Protein AF-A0A522TZ46-F1 (afdb_monomer_lite)

Radius of gyration: 16.67 Å; chains: 1; bounding box: 40×34×50 Å

Foldseek 3Di:
DDPPDPPPDPDDLDDPDDVDDAAEEEEEFEVLDVQRVVVSVVVCVVSVVVRHHYDYDHLCVLQPPSVSVVVSVVSVVCCVPPVVCVVVVVVCLDPPHPNVVVLLVSLCSSQLSLLVSCPPGQEYEYADVSSVSSVVSNVVVVSHPHYYYYDYDDPPDD

pLDDT: mean 86.92, std 16.53, range [28.08, 98.0]

Secondary structure (DSSP, 8-state):
---------SS-S----TTSPPPEEEEEE-TTSHHHHHHHHHHHHHHHHTT-EEEEEEHHHHSGGGHHHHHHHHHHHHHHH-GGGHHHHHHHTSTTSHHHHHHHHHGGGGHHHHHHHTTT-SEEEESSHHHHHHHHHHHHTT---S-EEE--------

Sequence (158 aa):
MTIRTAPATNEPLLTTRSGGQALRIAVVTGSYGSGHNAAARELAVALRGIGCQVEIHDIVDLLPWRLGRILRSAYYGQLRWHPRSWGATLRLLEPGRPLHRLVTRSLGFAAAPVAAAAYECDLVITTHPFGAQALGHARATGQLDCPAVTYFTDASVH

Structure (mmCIF, N/CA/C/O backbone):
data_AF-A0A522TZ46-F1
#
_entry.id   AF-A0A522TZ46-F1
#
loop_
_atom_site.group_PDB
_atom_site.id
_atom_site.type_symbol
_atom_site.label_atom_id
_atom_site.label_alt_id
_atom_site.label_comp_id
_atom_site.label_asym_id
_atom_site.label_entity_id
_atom_site.label_seq_id
_atom_site.pdbx_PDB_ins_code
_atom_site.Cartn_x
_atom_site.Cartn_y
_atom_site.Cartn_z
_atom_site.occupancy
_atom_site.B_iso_or_equiv
_atom_site.auth_seq_id
_atom_site.auth_comp_id
_atom_site.auth_asym_id
_atom_site.auth_atom_id
_atom_site.pdbx_PDB_model_num
ATOM 1 N N . MET A 1 1 ? 19.298 2.989 4.121 1.00 34.31 1 MET A N 1
ATOM 2 C CA . MET A 1 1 ? 17.930 2.937 4.674 1.00 34.31 1 MET A CA 1
ATOM 3 C C . MET A 1 1 ? 17.852 1.663 5.485 1.00 34.31 1 MET A C 1
ATOM 5 O O . MET A 1 1 ? 17.704 0.594 4.915 1.00 34.31 1 MET A O 1
ATOM 9 N N . THR A 1 2 ? 18.114 1.759 6.784 1.00 28.08 2 THR A N 1
ATOM 10 C CA . THR A 1 2 ? 18.081 0.607 7.687 1.00 28.08 2 THR A CA 1
ATOM 11 C C . THR A 1 2 ? 16.616 0.312 7.972 1.00 28.08 2 THR A C 1
ATOM 13 O O . THR A 1 2 ? 15.949 1.124 8.610 1.00 28.08 2 THR A O 1
ATOM 16 N N . ILE A 1 3 ? 16.091 -0.795 7.447 1.00 33.84 3 ILE A N 1
ATOM 17 C CA . ILE A 1 3 ? 14.768 -1.287 7.834 1.00 33.84 3 ILE A CA 1
ATOM 18 C C . ILE A 1 3 ? 14.905 -1.701 9.299 1.00 33.84 3 ILE A C 1
ATOM 20 O O . ILE A 1 3 ? 15.467 -2.748 9.603 1.00 33.84 3 ILE A O 1
ATOM 24 N N . ARG A 1 4 ? 14.461 -0.846 10.226 1.00 33.88 4 ARG A N 1
ATOM 25 C CA . ARG A 1 4 ? 14.251 -1.262 11.612 1.00 33.88 4 ARG A CA 1
ATOM 26 C C . ARG A 1 4 ? 12.989 -2.112 11.627 1.00 33.88 4 ARG A C 1
ATOM 28 O O . ARG A 1 4 ? 11.886 -1.590 11.751 1.00 33.88 4 ARG A O 1
ATOM 35 N N . THR A 1 5 ? 13.150 -3.418 11.467 1.00 46.09 5 THR A N 1
ATOM 36 C CA . THR A 1 5 ? 12.159 -4.371 11.959 1.00 46.09 5 THR A CA 1
ATOM 37 C C . THR A 1 5 ? 12.149 -4.235 13.476 1.00 46.09 5 THR A C 1
ATOM 39 O O . THR A 1 5 ? 13.169 -4.484 14.121 1.00 46.09 5 THR A O 1
ATOM 42 N N . ALA A 1 6 ? 11.036 -3.779 14.054 1.00 51.09 6 ALA A N 1
ATOM 43 C CA . ALA A 1 6 ? 10.827 -3.997 15.479 1.00 51.09 6 ALA A CA 1
ATOM 44 C C . ALA A 1 6 ? 10.929 -5.517 15.726 1.00 51.09 6 ALA A C 1
ATOM 46 O O . ALA A 1 6 ? 10.459 -6.278 14.872 1.00 51.09 6 ALA A O 1
ATOM 47 N N . PRO A 1 7 ? 11.579 -5.977 16.811 1.00 46.59 7 PRO A N 1
ATOM 48 C CA . PRO A 1 7 ? 11.541 -7.392 17.159 1.00 46.59 7 PRO A CA 1
ATOM 49 C C . PRO A 1 7 ? 10.073 -7.821 17.218 1.00 46.59 7 PRO A C 1
ATOM 51 O O . PRO A 1 7 ? 9.245 -7.064 17.725 1.00 46.59 7 PRO A O 1
ATOM 54 N N . ALA A 1 8 ? 9.746 -8.986 16.653 1.00 54.56 8 ALA A N 1
ATOM 55 C CA . ALA A 1 8 ? 8.408 -9.547 16.765 1.00 54.56 8 ALA A CA 1
ATOM 56 C C . ALA A 1 8 ? 8.119 -9.753 18.256 1.00 54.56 8 ALA A C 1
ATOM 58 O O . ALA A 1 8 ? 8.613 -10.689 18.880 1.00 54.56 8 ALA A O 1
ATOM 59 N N . THR A 1 9 ? 7.404 -8.811 18.858 1.00 55.06 9 THR A N 1
ATOM 60 C CA . THR A 1 9 ? 6.881 -8.955 20.206 1.00 55.06 9 THR A CA 1
ATOM 61 C C . THR A 1 9 ? 5.847 -10.071 20.155 1.00 55.06 9 THR A C 1
ATOM 63 O O . THR A 1 9 ? 4.969 -10.041 19.298 1.00 55.06 9 THR A O 1
ATOM 66 N N . ASN A 1 10 ? 5.915 -11.033 21.076 1.00 60.84 10 ASN A N 1
ATOM 67 C CA . ASN A 1 10 ? 4.863 -12.047 21.242 1.00 60.84 10 ASN A CA 1
ATOM 68 C C . ASN A 1 10 ? 3.529 -11.449 21.735 1.00 60.84 10 ASN A C 1
ATOM 70 O O . ASN A 1 10 ? 2.581 -12.190 21.987 1.00 60.84 10 ASN A O 1
ATOM 74 N N . GLU A 1 11 ? 3.446 -10.127 21.891 1.00 68.38 11 GLU A N 1
ATOM 75 C CA . GLU A 1 11 ? 2.187 -9.456 22.166 1.00 68.38 11 GLU A CA 1
ATOM 76 C C . GLU A 1 11 ? 1.311 -9.421 20.907 1.00 68.38 11 GLU A C 1
ATOM 78 O O . GLU A 1 11 ? 1.783 -9.038 19.830 1.00 68.38 11 GLU A O 1
ATOM 83 N N . PRO A 1 12 ? 0.035 -9.822 21.019 1.00 67.94 12 PRO A N 1
ATOM 84 C CA . PRO A 1 12 ? -0.882 -9.790 19.894 1.00 67.94 12 PRO A CA 1
ATOM 85 C C . PRO A 1 12 ? -1.069 -8.348 19.403 1.00 67.94 12 PRO A C 1
ATOM 87 O O . PRO A 1 12 ? -1.381 -7.451 20.180 1.00 67.94 12 PRO A O 1
ATOM 90 N N . LEU A 1 13 ? -0.918 -8.135 18.089 1.00 71.75 13 LEU A N 1
ATOM 91 C CA . LEU A 1 13 ? -1.130 -6.825 17.448 1.00 71.75 13 LEU A CA 1
ATOM 92 C C . LEU A 1 13 ? -2.565 -6.310 17.611 1.00 71.75 13 LEU A C 1
ATOM 94 O O . LEU A 1 13 ? -2.799 -5.107 17.564 1.00 71.75 13 LEU A O 1
ATOM 98 N N . LEU A 1 14 ? -3.515 -7.230 17.772 1.00 72.19 14 LEU A N 1
ATOM 99 C CA . LEU A 1 14 ? -4.920 -6.960 18.022 1.00 72.19 14 LEU A CA 1
ATOM 100 C C . LEU A 1 14 ? -5.426 -7.950 19.067 1.00 72.19 14 LEU A C 1
ATOM 102 O O . LEU A 1 14 ? -5.283 -9.161 18.900 1.00 72.19 14 LEU A O 1
ATOM 106 N N . THR A 1 15 ? -6.081 -7.439 20.104 1.00 65.50 15 THR A N 1
ATOM 107 C CA . THR A 1 15 ? -6.815 -8.265 21.064 1.00 65.50 15 THR A CA 1
ATOM 108 C C . THR A 1 15 ? -8.298 -8.119 20.761 1.00 65.50 15 THR A C 1
ATOM 110 O O . THR A 1 15 ? -8.882 -7.060 20.998 1.00 65.50 15 THR A O 1
ATOM 113 N N . THR A 1 16 ? -8.923 -9.165 20.218 1.00 63.16 16 THR A N 1
ATOM 114 C CA . THR A 1 16 ? -10.374 -9.187 19.990 1.00 63.16 16 THR A CA 1
ATOM 115 C C . THR A 1 16 ? -11.084 -9.071 21.336 1.00 63.16 16 THR A C 1
ATOM 117 O O . THR A 1 16 ? -11.039 -9.992 22.154 1.00 63.16 16 THR A O 1
ATOM 120 N N . ARG A 1 17 ? -11.713 -7.925 21.603 1.00 58.62 17 ARG A N 1
ATOM 121 C CA . ARG A 1 17 ? -12.459 -7.711 22.846 1.00 58.62 17 ARG A CA 1
ATOM 122 C C . ARG A 1 17 ? -13.784 -8.463 22.753 1.00 58.62 17 ARG A C 1
ATOM 124 O O . ARG A 1 17 ? -14.643 -8.094 21.958 1.00 58.62 17 ARG A O 1
ATOM 131 N N . SER A 1 18 ? -13.968 -9.499 23.570 1.00 50.78 18 SER A N 1
ATOM 132 C CA . SER A 1 18 ? -15.287 -10.125 23.724 1.00 50.78 18 SER A CA 1
ATOM 133 C C . SER A 1 18 ? -16.261 -9.087 24.298 1.00 50.78 18 SER A C 1
ATOM 135 O O . SER A 1 18 ? -16.029 -8.569 25.386 1.00 50.78 18 SER A O 1
ATOM 137 N N . GLY A 1 19 ? -17.306 -8.741 23.538 1.00 59.41 19 GLY A N 1
ATOM 138 C CA . GLY A 1 19 ? -18.311 -7.734 23.912 1.00 59.41 19 GLY A CA 1
ATOM 139 C C . GLY A 1 19 ? -18.001 -6.281 23.511 1.00 59.41 19 GLY A C 1
ATOM 140 O O . GLY A 1 19 ? -18.758 -5.391 23.886 1.00 59.41 19 GLY A O 1
ATOM 141 N N . GLY A 1 20 ? -16.915 -6.024 22.768 1.00 65.06 20 GLY A N 1
ATOM 142 C CA . GLY A 1 20 ? -16.577 -4.698 22.227 1.00 65.06 20 GLY A CA 1
ATOM 143 C C . GLY A 1 20 ? -17.054 -4.478 20.784 1.00 65.06 20 GLY A C 1
ATOM 144 O O . GLY A 1 20 ? -17.438 -5.422 20.096 1.00 65.06 20 GLY A O 1
ATOM 145 N N . GLN A 1 21 ? -17.011 -3.224 20.317 1.00 75.56 21 GLN A N 1
ATOM 146 C CA . GLN A 1 21 ? -17.23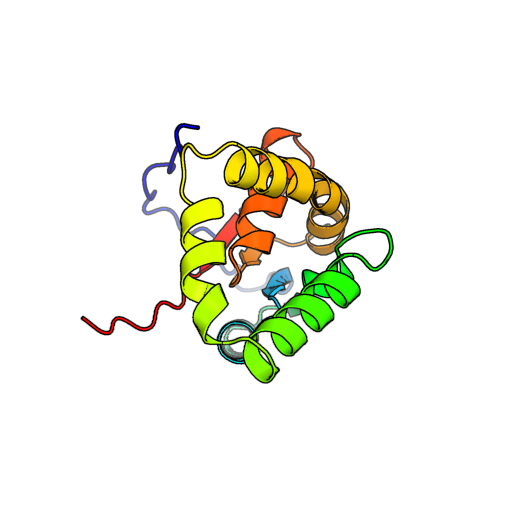7 -2.867 18.910 1.00 75.56 21 GLN A CA 1
ATOM 147 C C . GLN A 1 21 ? -16.276 -3.645 17.989 1.00 75.56 21 GLN A C 1
ATOM 149 O O . GLN A 1 21 ? -15.129 -3.901 18.360 1.00 75.56 21 GLN A O 1
ATOM 154 N N . ALA A 1 22 ? -16.755 -4.037 16.803 1.00 87.50 22 ALA A N 1
ATOM 155 C CA . ALA A 1 22 ? -15.962 -4.762 15.811 1.00 87.50 22 ALA A CA 1
ATOM 156 C C . ALA A 1 22 ? -14.695 -3.981 15.425 1.00 87.50 22 ALA A C 1
ATOM 158 O O . ALA A 1 22 ? -14.786 -2.796 15.105 1.00 87.50 22 ALA A O 1
ATOM 159 N N . LEU A 1 23 ? -13.540 -4.659 15.417 1.00 93.50 23 LEU A N 1
ATOM 160 C CA . LEU A 1 23 ? -12.267 -4.054 15.014 1.00 93.50 23 LEU A CA 1
ATOM 161 C C . LEU A 1 23 ? -12.330 -3.605 13.551 1.00 93.50 23 LEU A C 1
ATOM 163 O O . LEU A 1 23 ? -12.777 -4.373 12.694 1.00 93.50 23 LEU A O 1
ATOM 167 N N . ARG A 1 24 ? -11.860 -2.393 13.267 1.00 96.31 24 ARG A N 1
ATOM 168 C CA . ARG A 1 24 ? -11.804 -1.792 11.930 1.00 96.31 24 ARG A CA 1
ATOM 169 C C . ARG A 1 24 ? -10.420 -1.999 11.333 1.00 96.31 24 ARG A C 1
ATOM 171 O O . ARG A 1 24 ? -9.418 -1.591 11.913 1.00 96.31 24 ARG A O 1
ATOM 178 N N . ILE A 1 25 ? -10.355 -2.635 10.170 1.00 97.00 25 ILE A N 1
ATOM 179 C CA . ILE A 1 25 ? -9.100 -2.983 9.505 1.00 97.00 25 ILE A CA 1
ATOM 180 C C . ILE A 1 25 ? -9.096 -2.414 8.089 1.00 97.00 25 ILE A C 1
ATOM 182 O O . ILE A 1 25 ? -9.945 -2.761 7.267 1.00 97.00 25 ILE A O 1
ATOM 186 N N . ALA A 1 26 ? -8.088 -1.602 7.785 1.00 98.00 26 ALA A N 1
ATOM 187 C CA . ALA A 1 26 ? -7.816 -1.145 6.430 1.00 98.00 26 ALA A CA 1
ATOM 188 C C . ALA A 1 26 ? -6.848 -2.111 5.738 1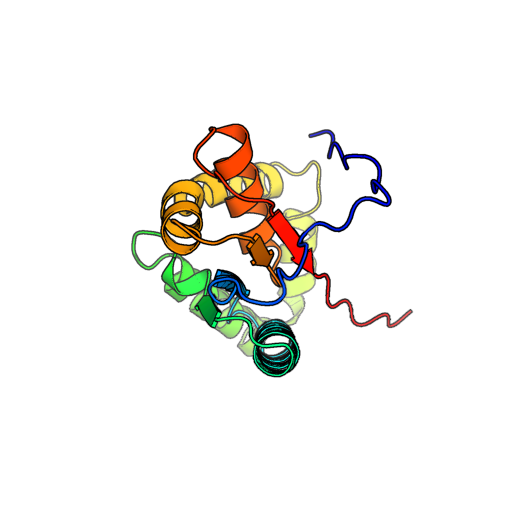.00 98.00 26 ALA A C 1
ATOM 190 O O . ALA A 1 26 ? -5.792 -2.452 6.273 1.00 98.00 26 ALA A O 1
ATOM 191 N N . VAL A 1 27 ? -7.176 -2.542 4.524 1.00 97.81 27 VAL A N 1
ATOM 192 C CA . VAL A 1 27 ? -6.316 -3.388 3.694 1.00 97.81 27 VAL A CA 1
ATOM 193 C C . VAL A 1 27 ? -5.918 -2.625 2.436 1.00 97.81 27 VAL A C 1
ATOM 195 O O . VAL A 1 27 ? -6.749 -2.339 1.583 1.00 97.81 27 VAL A O 1
ATOM 198 N N . VAL A 1 28 ? -4.631 -2.326 2.280 1.00 97.12 28 VAL A N 1
ATOM 199 C CA . VAL A 1 28 ? -4.074 -1.673 1.090 1.00 97.12 28 VAL A CA 1
ATOM 200 C C . VAL A 1 28 ? -3.534 -2.732 0.125 1.00 97.12 28 VAL A C 1
ATOM 202 O O . VAL A 1 28 ? -2.612 -3.490 0.432 1.00 97.12 28 VAL A O 1
ATOM 205 N N . THR A 1 29 ? -4.106 -2.802 -1.071 1.00 95.69 29 THR A N 1
ATOM 206 C CA . THR A 1 29 ? 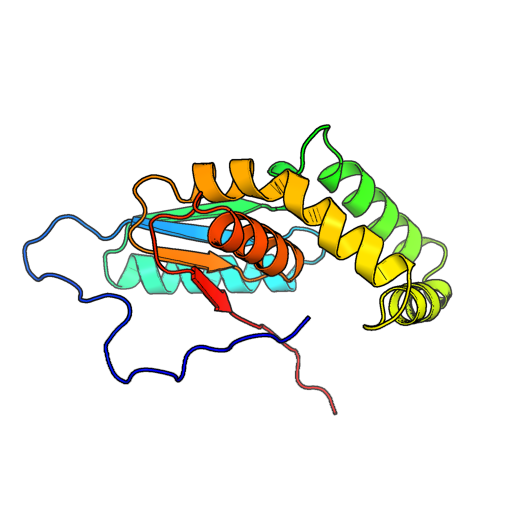-3.669 -3.694 -2.153 1.00 95.69 29 THR A CA 1
ATOM 207 C C . THR A 1 29 ? -3.068 -2.909 -3.321 1.00 95.69 29 THR A C 1
ATOM 209 O O . THR A 1 29 ? -2.800 -1.712 -3.197 1.00 95.69 29 THR A O 1
ATOM 212 N N . GLY A 1 30 ? -2.801 -3.571 -4.447 1.00 92.50 30 GLY A N 1
ATOM 213 C CA . GLY A 1 30 ? -2.305 -2.913 -5.649 1.00 92.50 30 GLY A CA 1
ATOM 214 C C . GLY A 1 30 ? -2.652 -3.656 -6.928 1.00 92.50 30 GLY A C 1
ATOM 215 O O . GLY A 1 30 ? -2.091 -4.716 -7.206 1.00 92.50 30 GLY A O 1
ATOM 216 N N . SER A 1 31 ? -3.488 -3.043 -7.771 1.00 89.94 31 SER A N 1
ATOM 217 C CA . SER A 1 31 ? -3.901 -3.611 -9.067 1.00 89.94 31 SER A CA 1
ATOM 218 C C . SER A 1 31 ? -2.834 -3.522 -10.169 1.00 89.94 31 SER A C 1
ATOM 220 O O . SER A 1 31 ? -3.151 -3.277 -11.336 1.00 89.94 31 SER A O 1
ATOM 222 N N . TYR A 1 32 ? -1.564 -3.734 -9.827 1.00 83.88 32 TYR A N 1
ATOM 223 C CA . TYR A 1 32 ? -0.490 -3.988 -10.793 1.00 83.88 32 TYR A CA 1
ATOM 224 C C . TYR A 1 32 ? -0.439 -5.466 -11.209 1.00 83.88 32 TYR A C 1
ATOM 226 O O . TYR A 1 32 ? 0.170 -5.792 -12.212 1.00 83.88 32 TYR A O 1
ATOM 234 N N . GLY A 1 33 ? -1.130 -6.360 -10.499 1.00 77.50 33 GLY A N 1
ATOM 235 C CA . GLY A 1 33 ? -1.292 -7.770 -10.855 1.00 77.50 33 GLY A CA 1
ATOM 236 C C . GLY A 1 33 ? -2.390 -8.415 -10.008 1.00 77.50 33 GLY A C 1
ATOM 237 O O . GLY A 1 33 ? -2.796 -7.862 -8.987 1.00 77.50 33 GLY A O 1
ATOM 238 N N . SER A 1 34 ? -2.904 -9.577 -10.417 1.00 77.56 34 SER A N 1
ATOM 239 C CA . SER A 1 34 ? -4.032 -10.226 -9.727 1.00 77.56 34 SER A CA 1
ATOM 240 C C . SER A 1 34 ? -3.671 -10.807 -8.354 1.00 77.56 34 SER A C 1
ATOM 242 O O . SER A 1 34 ? -4.555 -10.905 -7.503 1.00 77.56 34 SER A O 1
ATOM 244 N N . GLY A 1 35 ? -2.397 -11.151 -8.121 1.00 86.44 35 GLY A N 1
ATOM 245 C CA . GLY A 1 35 ? -1.930 -11.819 -6.898 1.00 86.44 35 GLY A CA 1
ATOM 246 C C . GLY A 1 35 ? -2.173 -11.011 -5.619 1.00 86.44 35 GLY A C 1
ATOM 247 O O . GLY A 1 35 ? -2.790 -11.513 -4.684 1.00 86.44 35 GLY A O 1
ATOM 248 N N . HIS A 1 36 ? -1.790 -9.731 -5.603 1.00 91.06 36 HIS A N 1
ATOM 249 C CA . HIS A 1 36 ? -1.994 -8.854 -4.440 1.00 91.06 36 HIS A CA 1
ATOM 250 C C . HIS A 1 36 ? -3.480 -8.656 -4.115 1.00 91.06 36 HIS A C 1
ATOM 252 O O . HIS A 1 36 ? -3.875 -8.665 -2.949 1.00 91.06 36 HIS A O 1
ATOM 258 N N . ASN A 1 37 ? -4.318 -8.538 -5.149 1.00 92.19 37 ASN A N 1
ATOM 259 C CA . ASN A 1 37 ? -5.762 -8.401 -4.982 1.00 92.19 37 ASN A CA 1
ATOM 260 C C . ASN A 1 37 ? -6.390 -9.695 -4.444 1.00 92.19 37 ASN A C 1
ATOM 262 O O . ASN A 1 37 ? -7.315 -9.634 -3.638 1.00 92.19 37 ASN A O 1
ATOM 266 N N . ALA A 1 38 ? -5.901 -10.864 -4.871 1.00 92.06 38 ALA A N 1
ATOM 267 C CA . ALA A 1 38 ? -6.337 -12.144 -4.320 1.00 92.06 38 ALA A CA 1
ATOM 268 C C . ALA A 1 38 ? -5.967 -12.255 -2.835 1.00 92.06 38 ALA A C 1
ATOM 270 O O . ALA A 1 38 ? -6.845 -12.498 -2.016 1.00 92.06 38 ALA A O 1
ATOM 271 N N . ALA A 1 39 ? -4.717 -11.950 -2.478 1.00 92.31 39 ALA A N 1
ATOM 272 C CA . ALA A 1 39 ? -4.258 -11.945 -1.091 1.00 92.31 39 ALA A CA 1
ATOM 273 C C . ALA A 1 39 ? -5.094 -11.014 -0.195 1.00 92.31 39 ALA A C 1
ATOM 275 O O . ALA A 1 39 ? -5.515 -11.401 0.892 1.00 92.31 39 ALA A O 1
ATOM 276 N N . ALA A 1 40 ? -5.379 -9.796 -0.665 1.00 94.56 40 ALA A N 1
ATOM 277 C CA . ALA A 1 40 ? -6.196 -8.834 0.069 1.00 94.56 40 ALA A CA 1
ATOM 278 C C . ALA A 1 40 ? -7.638 -9.322 0.277 1.00 94.56 40 ALA A C 1
ATOM 280 O O . ALA A 1 40 ? -8.208 -9.113 1.347 1.00 94.56 40 ALA A O 1
ATOM 281 N N . ARG A 1 41 ? -8.226 -9.990 -0.726 1.00 95.19 41 ARG A N 1
ATOM 282 C CA . ARG A 1 41 ? -9.569 -10.574 -0.612 1.00 95.19 41 ARG A CA 1
ATOM 283 C C . ARG A 1 41 ? -9.610 -11.719 0.391 1.00 95.19 41 ARG A C 1
ATOM 285 O O . ARG A 1 41 ? -10.503 -11.715 1.230 1.00 95.19 41 ARG A O 1
ATOM 292 N N . GLU A 1 42 ? -8.648 -12.637 0.349 1.00 95.62 42 GLU A N 1
ATOM 293 C CA . GLU A 1 42 ? -8.589 -13.752 1.303 1.00 95.62 42 GLU A CA 1
ATOM 294 C C . GLU A 1 42 ? -8.374 -13.260 2.739 1.00 95.62 42 GLU A C 1
ATOM 296 O O . GLU A 1 42 ? -9.070 -13.699 3.654 1.00 95.62 42 GLU A O 1
ATOM 301 N N . LEU A 1 43 ? -7.497 -12.266 2.938 1.00 94.69 43 LEU A N 1
ATOM 302 C CA . LEU A 1 43 ? -7.350 -11.598 4.235 1.00 94.69 43 LEU A CA 1
ATOM 303 C C . LEU A 1 43 ? -8.674 -10.995 4.707 1.00 94.69 43 LEU A C 1
ATOM 305 O O . LEU A 1 43 ? -9.061 -11.184 5.857 1.00 94.69 43 LEU A O 1
ATOM 309 N N . ALA A 1 44 ? -9.395 -10.297 3.828 1.00 96.50 44 ALA A N 1
ATOM 310 C CA . ALA A 1 44 ? -10.676 -9.705 4.184 1.00 96.50 44 ALA A CA 1
ATOM 311 C C . ALA A 1 44 ? -11.741 -10.759 4.515 1.00 96.50 44 ALA A C 1
ATOM 313 O O . ALA A 1 44 ? -12.514 -10.549 5.446 1.00 96.50 44 ALA A O 1
ATOM 314 N N . VAL A 1 45 ? -11.784 -11.885 3.797 1.00 97.25 45 VAL A N 1
ATOM 315 C CA . VAL A 1 45 ? -12.683 -13.009 4.107 1.00 97.25 45 VAL A CA 1
ATOM 316 C C . VAL A 1 45 ? -12.366 -13.576 5.490 1.00 97.25 45 VAL A C 1
ATOM 318 O O . VAL A 1 45 ? -13.266 -13.664 6.323 1.00 97.25 45 VAL A O 1
ATOM 321 N N . ALA A 1 46 ? -11.098 -13.888 5.768 1.00 94.81 46 ALA A N 1
ATOM 322 C CA . ALA A 1 46 ? -10.676 -14.444 7.051 1.00 94.81 46 ALA A CA 1
ATOM 323 C C . ALA A 1 46 ? -10.966 -13.491 8.226 1.00 94.81 46 ALA A C 1
ATOM 325 O O . ALA A 1 46 ? -11.537 -13.903 9.235 1.00 94.81 46 ALA A O 1
ATOM 326 N N . LEU A 1 47 ? -10.637 -12.204 8.079 1.00 94.25 47 LEU A N 1
ATOM 327 C CA . LEU A 1 47 ? -10.842 -11.184 9.113 1.00 94.25 47 LEU A CA 1
ATOM 328 C C . LEU A 1 47 ? -12.328 -10.888 9.362 1.00 94.25 47 LEU A C 1
ATOM 330 O O . LEU A 1 47 ? -12.756 -10.763 10.507 1.00 94.25 47 LEU A O 1
ATOM 334 N N . ARG A 1 48 ? -13.147 -10.826 8.307 1.00 95.75 48 ARG A N 1
ATOM 335 C CA . ARG A 1 48 ? -14.605 -10.702 8.465 1.00 95.75 48 ARG A CA 1
ATOM 336 C C . ARG A 1 48 ? -15.203 -11.942 9.126 1.00 95.75 48 ARG A C 1
ATOM 338 O O . ARG A 1 48 ? -16.113 -11.807 9.936 1.00 95.75 48 ARG A O 1
ATOM 345 N N . GLY A 1 49 ? -14.663 -13.128 8.835 1.00 94.44 49 GLY A N 1
ATOM 346 C CA . GLY A 1 49 ? -15.062 -14.390 9.465 1.00 94.44 49 GLY A CA 1
ATOM 347 C C . GLY A 1 49 ? -14.866 -14.419 10.985 1.00 94.44 49 GLY A C 1
ATOM 348 O O . GLY A 1 49 ? -15.610 -15.113 11.672 1.00 94.44 49 GLY A O 1
ATOM 349 N N . ILE A 1 50 ? -13.930 -13.626 11.519 1.00 90.88 50 ILE A N 1
ATOM 350 C CA . ILE A 1 50 ? -13.709 -13.455 12.967 1.00 90.88 50 ILE A CA 1
ATOM 351 C C . ILE A 1 50 ? -14.362 -12.181 13.539 1.00 90.88 50 ILE A C 1
ATOM 353 O O . ILE A 1 50 ? -14.090 -11.808 14.678 1.00 90.88 50 ILE A O 1
ATOM 357 N N . GLY A 1 51 ? -15.231 -11.513 12.772 1.00 92.56 51 GLY A N 1
ATOM 358 C CA . GLY A 1 51 ? -16.028 -10.374 13.236 1.00 92.56 51 GLY A CA 1
ATOM 359 C C . GLY A 1 51 ? -15.398 -8.990 13.047 1.00 92.56 51 GLY A C 1
ATOM 360 O O . GLY A 1 51 ? -15.913 -8.023 13.605 1.00 92.56 51 GLY A O 1
ATOM 361 N N . CYS A 1 52 ? -14.315 -8.853 12.275 1.00 94.44 52 CYS A N 1
ATOM 362 C CA . CYS A 1 52 ? -13.743 -7.542 11.951 1.00 94.44 52 CYS A CA 1
ATOM 363 C C . CYS A 1 52 ? -14.516 -6.835 10.823 1.00 94.44 52 CYS A C 1
ATOM 365 O O . CYS A 1 52 ? -14.990 -7.461 9.871 1.00 94.44 52 CYS A O 1
ATOM 367 N N . GLN A 1 53 ? -14.569 -5.505 10.878 1.00 96.19 53 GLN A N 1
ATOM 368 C CA . GLN A 1 53 ? -14.938 -4.657 9.748 1.00 96.19 53 GLN A CA 1
ATOM 369 C C . GLN A 1 53 ? -13.698 -4.430 8.887 1.00 96.19 53 GLN A C 1
ATOM 371 O O . GLN A 1 53 ? -12.661 -4.016 9.394 1.00 96.19 53 GLN A O 1
ATOM 376 N N . VAL A 1 54 ? -13.787 -4.723 7.589 1.00 97.44 54 VAL A N 1
ATOM 377 C CA . VAL A 1 54 ? -12.628 -4.653 6.688 1.00 97.44 54 VAL A CA 1
ATOM 378 C C . VAL A 1 54 ? -12.950 -3.821 5.461 1.00 97.44 54 VAL A C 1
ATOM 380 O O . VAL A 1 54 ? -13.874 -4.166 4.715 1.00 97.44 54 VAL A O 1
ATOM 383 N N . GLU A 1 55 ? -12.134 -2.803 5.212 1.00 98.00 55 GLU A N 1
ATOM 384 C CA . GLU A 1 55 ? -12.160 -1.976 4.006 1.00 98.00 55 GLU A CA 1
ATOM 385 C C . GLU A 1 55 ? -10.915 -2.252 3.161 1.00 98.00 55 GLU A C 1
ATOM 387 O O . GLU A 1 55 ? -9.812 -2.387 3.686 1.00 98.00 55 GLU A O 1
ATOM 392 N N . ILE A 1 56 ? -11.087 -2.392 1.843 1.00 97.75 56 ILE A N 1
ATOM 393 C CA . ILE A 1 56 ? -9.977 -2.629 0.913 1.00 97.75 56 ILE A CA 1
ATOM 394 C C . ILE A 1 56 ? -9.788 -1.378 0.061 1.00 97.75 56 ILE A C 1
ATOM 396 O O . ILE A 1 56 ? -10.721 -0.938 -0.610 1.00 97.75 56 ILE A O 1
ATOM 400 N N . HIS A 1 57 ? -8.562 -0.868 0.022 1.00 97.88 57 HIS A N 1
ATOM 401 C CA . HIS A 1 57 ? -8.154 0.264 -0.801 1.00 97.88 57 HIS A CA 1
ATOM 402 C C . HIS A 1 57 ? -7.066 -0.161 -1.783 1.00 97.88 57 HIS A C 1
ATOM 404 O O . HIS A 1 57 ? -6.177 -0.943 -1.449 1.00 97.88 57 HIS A O 1
ATOM 410 N N . ASP A 1 58 ? -7.095 0.379 -2.996 1.00 96.56 58 ASP A N 1
ATOM 411 C CA . ASP A 1 58 ? -6.062 0.134 -3.999 1.00 96.56 58 ASP A CA 1
ATOM 412 C C . ASP A 1 58 ? -5.048 1.282 -4.014 1.00 96.56 58 ASP A C 1
ATOM 414 O O . ASP A 1 58 ? -5.405 2.439 -4.239 1.00 96.56 58 ASP A O 1
ATOM 418 N N . ILE A 1 59 ? -3.760 0.976 -3.837 1.00 95.69 59 ILE A N 1
ATOM 419 C CA . ILE A 1 59 ? -2.687 1.978 -3.909 1.00 95.69 59 ILE A CA 1
ATOM 420 C C . ILE A 1 59 ? -2.647 2.708 -5.263 1.00 95.69 59 ILE A C 1
ATOM 422 O O . ILE A 1 59 ? -2.180 3.843 -5.341 1.00 95.69 59 ILE A O 1
ATOM 426 N N . VAL A 1 60 ? -3.150 2.087 -6.336 1.00 95.25 60 VAL A N 1
ATOM 427 C CA . VAL A 1 60 ? -3.307 2.712 -7.660 1.00 95.25 60 VAL A CA 1
ATOM 428 C C . VAL A 1 60 ? -4.227 3.933 -7.598 1.00 95.25 60 VAL A C 1
ATOM 430 O O . VAL A 1 60 ? -3.969 4.922 -8.290 1.00 95.25 60 VAL A O 1
ATOM 433 N N . ASP A 1 61 ? -5.269 3.869 -6.772 1.00 95.94 61 ASP A N 1
ATOM 434 C CA . ASP A 1 61 ? -6.272 4.923 -6.628 1.00 95.94 61 ASP A CA 1
ATOM 435 C C . ASP A 1 61 ? -5.895 5.936 -5.538 1.00 95.94 61 ASP A C 1
ATOM 437 O O . ASP A 1 61 ? -6.285 7.099 -5.625 1.00 95.94 61 ASP A O 1
ATOM 441 N N . LEU A 1 62 ? -5.077 5.527 -4.562 1.00 95.25 62 LEU A N 1
ATOM 442 C CA . LEU A 1 62 ? -4.555 6.404 -3.505 1.00 95.25 62 LEU A CA 1
ATOM 443 C C . LEU A 1 62 ? -3.390 7.291 -3.970 1.00 95.25 62 LEU A C 1
ATOM 445 O O . LEU A 1 62 ? -3.091 8.305 -3.340 1.00 95.25 62 LEU A O 1
ATOM 449 N N . LEU A 1 63 ? -2.709 6.932 -5.062 1.00 93.62 63 LEU A N 1
ATOM 450 C CA . LEU A 1 63 ? -1.654 7.769 -5.631 1.00 93.62 63 LEU A CA 1
ATOM 451 C C . LEU A 1 63 ? -2.239 9.071 -6.216 1.00 93.62 63 LEU A C 1
ATOM 453 O O . LEU A 1 63 ? -3.175 9.021 -7.024 1.00 93.62 63 LEU A O 1
ATOM 457 N N . PRO A 1 64 ? -1.656 10.242 -5.895 1.00 89.81 64 PRO A N 1
ATOM 458 C CA . PRO A 1 64 ? -2.190 11.522 -6.342 1.00 89.81 64 PRO A CA 1
ATOM 459 C C . PRO A 1 64 ? -2.087 11.697 -7.860 1.00 89.81 64 PRO A C 1
ATOM 461 O O . PRO A 1 64 ? -1.352 10.994 -8.557 1.00 89.81 64 PRO A O 1
ATOM 464 N N . TRP A 1 65 ? -2.857 12.654 -8.384 1.00 91.88 65 TRP A N 1
ATOM 465 C CA . TRP A 1 65 ? -2.846 13.052 -9.799 1.00 91.88 65 TRP A CA 1
ATOM 466 C C . TRP A 1 65 ? -3.064 11.903 -10.790 1.00 91.88 65 TRP A C 1
ATOM 468 O O . TRP A 1 65 ? -2.609 11.957 -11.931 1.00 91.88 65 TRP A O 1
ATOM 478 N N . ARG A 1 66 ? -3.785 10.852 -10.372 1.00 91.88 66 ARG A N 1
ATOM 479 C CA . ARG A 1 66 ? -4.042 9.647 -11.184 1.00 91.88 66 ARG A CA 1
ATOM 480 C C . ARG A 1 66 ? -2.756 8.893 -11.555 1.00 91.88 66 ARG A C 1
ATOM 482 O O . ARG A 1 66 ? -2.791 8.055 -12.459 1.00 91.88 66 ARG A O 1
ATOM 489 N N . LEU A 1 67 ? -1.644 9.158 -10.863 1.00 91.69 67 LEU A N 1
ATOM 490 C CA . LEU A 1 67 ? -0.332 8.604 -11.183 1.00 91.69 67 LEU A CA 1
ATOM 491 C C . LEU A 1 67 ? -0.345 7.076 -11.145 1.00 91.69 67 LEU A C 1
ATOM 493 O O . LEU A 1 67 ? 0.205 6.442 -12.041 1.00 91.69 67 LEU A O 1
ATOM 497 N N . GLY A 1 68 ? -1.047 6.474 -10.181 1.00 92.38 68 GLY A N 1
ATOM 498 C CA . GLY A 1 68 ? -1.169 5.021 -10.113 1.00 92.38 68 GLY A CA 1
ATOM 499 C C . GLY A 1 68 ? -1.813 4.420 -11.364 1.00 92.38 68 GLY A C 1
ATOM 500 O O . GLY A 1 68 ? -1.335 3.412 -11.877 1.00 92.38 68 GLY A O 1
ATOM 501 N N . ARG A 1 69 ? -2.847 5.057 -11.933 1.00 93.38 69 ARG A N 1
ATOM 502 C CA . ARG A 1 69 ? -3.489 4.585 -13.176 1.00 93.38 69 ARG A CA 1
ATOM 503 C C . ARG A 1 69 ? -2.569 4.700 -14.390 1.00 93.38 69 ARG A C 1
ATOM 505 O O . ARG A 1 69 ? -2.586 3.812 -15.245 1.00 93.38 69 ARG A O 1
ATOM 512 N N . ILE A 1 70 ? -1.764 5.760 -14.457 1.00 94.81 70 ILE A N 1
ATOM 513 C CA . ILE A 1 70 ? -0.750 5.944 -15.505 1.00 94.81 70 ILE A CA 1
ATOM 514 C C . ILE A 1 70 ? 0.326 4.862 -15.381 1.00 94.81 70 ILE A C 1
ATOM 516 O O . ILE A 1 70 ? 0.587 4.157 -16.353 1.00 94.81 70 ILE A O 1
ATOM 520 N N . LEU A 1 71 ? 0.882 4.666 -14.183 1.00 92.94 71 LEU A N 1
ATOM 521 C CA . LEU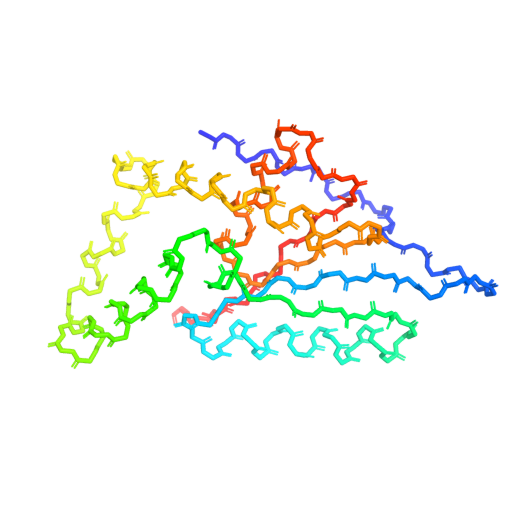 A 1 71 ? 1.888 3.639 -13.905 1.00 92.94 71 LEU A CA 1
ATOM 522 C C . LEU A 1 71 ? 1.364 2.234 -14.206 1.00 92.94 71 LEU A C 1
ATOM 524 O O . LEU A 1 71 ? 2.058 1.450 -14.844 1.00 92.94 71 LEU A O 1
ATOM 528 N N . ARG A 1 72 ? 0.124 1.927 -13.812 1.00 94.12 72 ARG A N 1
ATOM 529 C CA . ARG A 1 72 ? -0.533 0.651 -14.122 1.00 94.12 72 ARG A CA 1
ATOM 530 C C . ARG A 1 72 ? -0.637 0.432 -15.630 1.00 94.12 72 ARG A C 1
ATOM 532 O O . ARG A 1 72 ? -0.325 -0.648 -16.122 1.00 94.12 72 ARG A O 1
ATOM 539 N N . SER A 1 73 ? -1.046 1.461 -16.370 1.00 94.56 73 SER A N 1
ATOM 540 C CA . SER A 1 73 ? -1.164 1.393 -17.832 1.00 94.56 73 SER A CA 1
ATOM 541 C C . SER A 1 73 ? 0.202 1.220 -18.500 1.00 94.56 73 SER A C 1
ATOM 543 O O . SER A 1 73 ? 0.339 0.399 -19.404 1.00 94.56 73 SER A O 1
ATOM 545 N N . ALA A 1 74 ? 1.224 1.933 -18.020 1.00 93.19 74 ALA A N 1
ATOM 546 C CA . ALA A 1 74 ? 2.600 1.797 -18.487 1.00 93.19 74 ALA A CA 1
ATOM 547 C C . ALA A 1 74 ? 3.165 0.400 -18.194 1.00 93.19 74 ALA A C 1
ATOM 549 O O . ALA A 1 74 ? 3.780 -0.196 -19.071 1.00 93.19 74 ALA A O 1
ATOM 550 N N . TYR A 1 75 ? 2.897 -0.153 -17.008 1.00 93.12 75 TYR A N 1
ATOM 551 C CA . TYR A 1 75 ? 3.282 -1.511 -16.628 1.00 93.12 75 TYR A CA 1
ATOM 552 C C . TYR A 1 75 ? 2.657 -2.561 -17.557 1.00 93.12 75 TYR A C 1
ATOM 554 O O . TYR A 1 75 ? 3.381 -3.341 -18.177 1.00 93.12 75 TYR A O 1
ATOM 562 N N . TYR A 1 76 ? 1.331 -2.547 -17.734 1.00 94.50 76 TYR A N 1
ATOM 563 C CA . TYR A 1 76 ? 0.666 -3.495 -18.636 1.00 94.50 76 TYR A CA 1
ATOM 564 C C . TYR A 1 76 ? 1.091 -3.299 -20.095 1.00 94.50 76 TYR A C 1
ATOM 566 O O . TYR A 1 76 ? 1.267 -4.277 -20.820 1.00 94.50 76 TYR A O 1
ATOM 574 N N . GLY A 1 77 ? 1.302 -2.052 -20.526 1.00 95.50 77 GLY A N 1
ATOM 575 C CA . GLY A 1 77 ? 1.852 -1.742 -21.843 1.00 95.50 77 GLY A CA 1
ATOM 576 C C . GLY A 1 77 ? 3.253 -2.323 -22.027 1.00 95.50 77 GLY A C 1
ATOM 577 O O . GLY A 1 77 ? 3.513 -2.995 -23.023 1.00 95.50 77 GLY A O 1
ATOM 578 N N . GLN A 1 78 ? 4.138 -2.140 -21.048 1.00 95.62 78 GLN A N 1
ATOM 579 C CA . GLN A 1 78 ? 5.485 -2.697 -21.074 1.00 95.62 78 GLN A CA 1
ATOM 580 C C . GLN A 1 78 ? 5.447 -4.223 -21.182 1.00 95.62 78 GLN A C 1
ATOM 582 O O . GLN A 1 78 ? 6.133 -4.780 -22.035 1.00 95.62 78 GLN A O 1
ATOM 587 N N . LEU A 1 79 ? 4.631 -4.901 -20.374 1.00 93.69 79 LEU A N 1
ATOM 588 C CA . LEU A 1 79 ? 4.531 -6.359 -20.428 1.00 93.69 79 LEU A CA 1
ATOM 589 C C . LEU A 1 79 ? 3.944 -6.868 -21.745 1.00 93.69 79 LEU A C 1
ATOM 591 O O . LEU A 1 79 ? 4.383 -7.897 -22.252 1.00 93.69 79 LEU A O 1
ATOM 595 N N . ARG A 1 80 ? 2.978 -6.146 -22.317 1.00 95.31 80 ARG A N 1
ATOM 596 C CA . ARG A 1 80 ? 2.338 -6.528 -23.578 1.00 95.31 80 ARG A CA 1
ATOM 597 C C . ARG A 1 80 ? 3.266 -6.361 -24.780 1.00 95.31 80 ARG A C 1
ATOM 599 O O . ARG A 1 80 ? 3.285 -7.226 -25.648 1.00 95.31 80 ARG A O 1
ATOM 606 N N . TRP A 1 81 ? 3.994 -5.248 -24.852 1.00 96.06 81 TRP A N 1
ATOM 607 C CA . TRP A 1 81 ? 4.738 -4.861 -26.057 1.00 96.06 81 TRP A CA 1
ATOM 608 C C . TRP A 1 81 ? 6.242 -5.123 -25.954 1.00 96.06 81 TRP A C 1
ATOM 610 O O . TRP A 1 81 ? 6.885 -5.466 -26.944 1.00 96.06 81 TRP A O 1
ATOM 620 N N . HIS A 1 82 ? 6.814 -5.006 -24.756 1.00 95.12 82 HIS A N 1
ATOM 621 C CA . HIS A 1 82 ? 8.250 -5.141 -24.511 1.00 95.12 82 HIS A CA 1
ATOM 622 C C . HIS A 1 82 ? 8.556 -6.010 -23.276 1.00 95.12 82 HIS A C 1
ATOM 624 O O . HIS A 1 82 ? 9.318 -5.583 -22.410 1.00 95.12 82 HIS A O 1
ATOM 630 N N . PRO A 1 83 ? 8.051 -7.254 -23.169 1.00 92.94 83 PRO A N 1
ATOM 631 C CA . PRO A 1 83 ? 8.217 -8.075 -21.962 1.00 92.94 83 PRO A CA 1
ATOM 632 C C . PRO A 1 83 ? 9.687 -8.296 -21.567 1.00 92.94 83 PRO A C 1
ATOM 634 O O . PRO A 1 83 ? 10.024 -8.326 -20.386 1.00 92.94 83 PRO A O 1
ATOM 637 N N . ARG A 1 84 ? 10.599 -8.364 -22.549 1.00 93.38 84 ARG A N 1
ATOM 638 C CA . ARG A 1 84 ? 12.048 -8.523 -22.315 1.00 93.38 84 ARG A CA 1
ATOM 639 C C . ARG A 1 84 ? 12.686 -7.344 -21.569 1.00 93.38 84 ARG A C 1
ATOM 641 O O . ARG A 1 84 ? 13.737 -7.521 -20.958 1.00 93.38 84 ARG A O 1
ATOM 648 N N . SER A 1 85 ? 12.076 -6.156 -21.594 1.00 93.69 85 SER A N 1
ATOM 649 C CA . SER A 1 85 ? 12.601 -4.987 -20.878 1.00 93.69 85 SER A CA 1
ATOM 650 C C . SER A 1 85 ? 12.334 -5.047 -19.372 1.00 93.69 85 SER A C 1
ATOM 652 O O . SER A 1 85 ? 13.001 -4.343 -18.617 1.00 93.69 85 SER A O 1
ATOM 654 N N . TRP A 1 86 ? 11.424 -5.914 -18.906 1.00 92.94 86 TRP A N 1
ATOM 655 C CA . TRP A 1 86 ? 11.060 -6.019 -17.490 1.00 92.94 86 TRP A CA 1
ATOM 656 C C . TRP A 1 86 ? 12.262 -6.279 -16.580 1.00 92.94 86 TRP A C 1
ATOM 658 O O . TRP A 1 86 ? 12.444 -5.580 -15.586 1.00 92.94 86 TRP A O 1
ATOM 668 N N . GLY A 1 87 ? 13.157 -7.192 -16.969 1.00 92.25 87 GLY A N 1
ATOM 669 C CA . GLY A 1 87 ? 14.381 -7.450 -16.206 1.00 92.25 87 GLY A CA 1
ATOM 670 C C . GLY A 1 87 ? 15.300 -6.226 -16.099 1.00 92.25 87 GLY A C 1
ATOM 671 O O . GLY A 1 87 ? 15.963 -6.041 -15.084 1.00 92.25 87 GLY A O 1
ATOM 672 N N . ALA A 1 88 ? 15.327 -5.355 -17.113 1.00 93.25 88 ALA A N 1
ATOM 673 C CA . ALA A 1 88 ? 16.075 -4.100 -17.042 1.00 93.25 88 ALA A CA 1
ATOM 674 C C . ALA A 1 88 ? 15.408 -3.096 -16.092 1.00 93.25 88 ALA A C 1
ATOM 676 O O . ALA A 1 88 ? 16.105 -2.477 -15.290 1.00 93.25 88 ALA A O 1
ATOM 677 N N . THR A 1 89 ? 14.076 -2.981 -16.129 1.00 92.12 89 THR A N 1
ATOM 678 C CA . THR A 1 89 ? 13.311 -2.169 -15.170 1.00 92.12 89 THR A CA 1
ATOM 679 C C . THR A 1 89 ? 13.600 -2.603 -13.735 1.00 92.12 89 THR A C 1
ATOM 681 O O . THR A 1 89 ? 13.915 -1.757 -12.900 1.00 92.12 89 THR A O 1
ATOM 684 N N . LEU A 1 90 ? 13.576 -3.912 -13.460 1.00 90.69 90 LEU A N 1
ATOM 685 C CA . LEU A 1 90 ? 13.899 -4.454 -12.139 1.00 90.69 90 LEU A CA 1
ATOM 686 C C . LEU A 1 90 ? 15.324 -4.092 -11.704 1.00 90.69 90 LEU A C 1
ATOM 688 O O . LEU A 1 90 ? 15.494 -3.563 -10.611 1.00 90.69 90 LEU A O 1
ATOM 692 N N . ARG A 1 91 ? 16.329 -4.257 -12.578 1.00 92.69 91 ARG A N 1
ATOM 693 C CA . ARG A 1 91 ? 17.723 -3.865 -12.281 1.00 92.69 91 ARG A CA 1
ATOM 694 C C . ARG A 1 91 ? 17.882 -2.379 -11.963 1.00 92.69 91 ARG A C 1
ATOM 696 O O . ARG A 1 91 ? 18.682 -1.999 -11.113 1.00 92.69 91 ARG A O 1
ATOM 703 N N . LEU A 1 92 ? 17.138 -1.507 -12.643 1.00 93.00 92 LEU A N 1
ATOM 704 C CA . LEU A 1 92 ? 17.161 -0.070 -12.351 1.00 93.00 92 LEU A CA 1
ATOM 705 C C . LEU A 1 92 ? 16.502 0.257 -11.001 1.00 93.00 92 LEU A C 1
ATOM 707 O O . LEU A 1 92 ? 16.871 1.243 -10.359 1.00 93.00 92 LEU A O 1
ATOM 711 N N . LEU A 1 93 ? 15.550 -0.573 -10.573 1.00 91.31 93 LEU A N 1
ATOM 712 C CA . LEU A 1 93 ? 14.840 -0.471 -9.301 1.00 91.31 93 LEU A CA 1
ATOM 713 C C . LEU A 1 93 ? 15.503 -1.266 -8.166 1.00 91.31 93 LEU A C 1
ATOM 715 O O . LEU A 1 93 ? 14.946 -1.323 -7.074 1.00 91.31 93 LEU A O 1
ATOM 719 N N . GLU A 1 94 ? 16.697 -1.824 -8.366 1.00 90.94 94 GLU A N 1
ATOM 720 C CA . GLU A 1 94 ? 17.440 -2.481 -7.291 1.00 90.94 94 GLU A CA 1
ATOM 721 C C . GLU A 1 94 ? 17.851 -1.490 -6.183 1.00 90.94 94 GLU A C 1
ATOM 723 O O . GLU A 1 94 ? 18.233 -0.340 -6.467 1.00 90.94 94 GLU A O 1
ATOM 728 N N . PRO A 1 95 ? 17.843 -1.926 -4.908 1.00 89.00 95 PRO A N 1
ATOM 729 C CA . PRO A 1 95 ? 18.361 -1.135 -3.801 1.00 89.00 95 PRO A CA 1
ATOM 730 C C . PRO A 1 95 ? 19.768 -0.588 -4.085 1.00 89.00 95 PRO A C 1
ATOM 732 O O . PRO A 1 95 ? 20.644 -1.280 -4.587 1.00 89.00 95 PRO A O 1
ATOM 735 N N . GLY A 1 96 ? 19.992 0.689 -3.763 1.00 88.31 96 GLY A N 1
ATOM 736 C CA . GLY A 1 96 ? 21.268 1.375 -4.015 1.00 88.31 96 GLY A CA 1
ATOM 737 C C . GLY A 1 96 ? 21.333 2.145 -5.340 1.00 88.31 96 GLY A C 1
ATOM 738 O O . GLY A 1 96 ? 22.157 3.056 -5.469 1.00 88.31 96 GLY A O 1
ATOM 739 N N . ARG A 1 97 ? 20.416 1.902 -6.285 1.00 91.75 97 ARG A N 1
ATOM 740 C CA . ARG A 1 97 ? 20.328 2.677 -7.533 1.00 91.75 97 ARG A CA 1
ATOM 741 C C . ARG A 1 97 ? 19.653 4.046 -7.322 1.00 91.75 97 ARG A C 1
ATOM 743 O O . ARG A 1 97 ? 18.767 4.173 -6.470 1.00 91.75 97 ARG A O 1
ATOM 750 N N . PRO A 1 98 ? 20.019 5.084 -8.103 1.00 93.69 98 PRO A N 1
ATOM 751 C CA . PRO A 1 98 ? 19.355 6.388 -8.046 1.00 93.69 98 PRO A CA 1
ATOM 752 C C . PRO A 1 98 ? 17.853 6.312 -8.333 1.00 93.69 98 PRO A C 1
ATOM 754 O O . PRO A 1 98 ? 17.074 6.937 -7.618 1.00 93.69 98 PRO A O 1
ATOM 757 N N . LEU A 1 99 ? 17.446 5.505 -9.322 1.00 92.25 99 LEU A N 1
ATOM 758 C CA . LEU A 1 99 ? 16.036 5.361 -9.682 1.00 92.25 99 LEU A CA 1
ATOM 759 C C . LEU A 1 99 ? 15.230 4.705 -8.557 1.00 92.25 99 LEU A C 1
ATOM 761 O O . LEU A 1 99 ? 14.178 5.224 -8.201 1.00 92.25 99 LEU A O 1
ATOM 765 N N . HIS A 1 100 ? 15.746 3.638 -7.937 1.00 91.31 100 HIS A N 1
ATOM 766 C CA . HIS A 1 100 ? 15.122 3.043 -6.753 1.00 91.31 100 HIS A CA 1
ATOM 767 C C . HIS A 1 100 ? 14.875 4.084 -5.651 1.00 91.31 100 HIS A C 1
ATOM 769 O O . HIS A 1 100 ? 13.761 4.188 -5.150 1.00 91.31 100 HIS A O 1
ATOM 775 N N . ARG A 1 101 ? 15.885 4.902 -5.306 1.00 91.88 101 ARG A N 1
ATOM 776 C CA . ARG A 1 101 ? 15.735 5.964 -4.291 1.00 91.88 101 ARG A CA 1
ATOM 777 C C . ARG A 1 101 ? 14.692 7.009 -4.681 1.00 91.88 101 ARG A C 1
ATOM 779 O O . ARG A 1 101 ? 13.953 7.480 -3.823 1.00 91.88 101 ARG A O 1
ATOM 786 N N . LEU A 1 102 ? 14.660 7.394 -5.955 1.00 94.12 102 LEU A N 1
ATOM 787 C CA . LEU A 1 102 ? 13.685 8.352 -6.464 1.00 94.12 102 LEU A CA 1
ATOM 788 C C . LEU A 1 102 ? 12.265 7.793 -6.341 1.00 94.12 102 LEU A C 1
ATOM 790 O O . LEU A 1 102 ? 11.393 8.468 -5.799 1.00 94.12 102 LEU A O 1
ATOM 794 N N . VAL A 1 103 ? 12.051 6.551 -6.781 1.00 91.62 103 VAL A N 1
ATOM 795 C CA . VAL A 1 103 ? 10.745 5.886 -6.719 1.00 91.62 103 VAL A CA 1
ATOM 796 C C . VAL A 1 103 ? 10.291 5.711 -5.273 1.00 91.62 103 VAL A C 1
ATOM 798 O O . VAL A 1 103 ? 9.195 6.153 -4.934 1.00 91.62 103 VAL A O 1
ATOM 801 N N . THR A 1 104 ? 11.128 5.168 -4.385 1.00 91.62 104 THR A N 1
ATOM 802 C CA . THR A 1 104 ? 10.747 4.991 -2.974 1.00 91.62 104 THR A CA 1
ATOM 803 C C . THR A 1 104 ? 10.474 6.315 -2.275 1.00 91.62 104 THR A C 1
ATOM 805 O O . THR A 1 104 ? 9.518 6.402 -1.509 1.00 91.62 104 THR A O 1
ATOM 808 N N . ARG A 1 105 ? 11.232 7.379 -2.571 1.00 93.25 105 ARG A N 1
ATOM 809 C CA . ARG A 1 105 ? 10.947 8.722 -2.046 1.00 93.25 105 ARG A CA 1
ATOM 810 C C . ARG A 1 105 ? 9.639 9.289 -2.598 1.00 93.25 105 ARG A C 1
ATOM 812 O O . ARG A 1 105 ? 8.878 9.878 -1.839 1.00 93.25 105 ARG A O 1
ATOM 819 N N . SER A 1 106 ? 9.355 9.086 -3.884 1.00 93.19 106 SER A N 1
ATOM 820 C CA . SER A 1 106 ? 8.116 9.563 -4.512 1.00 93.19 106 SER A CA 1
ATOM 821 C C . SER A 1 106 ? 6.862 8.885 -3.950 1.00 93.19 106 SER A C 1
ATOM 823 O O . SER A 1 106 ? 5.809 9.508 -3.885 1.00 93.19 106 SER A O 1
ATOM 825 N N . LEU A 1 107 ? 6.971 7.653 -3.441 1.00 94.50 107 LEU A N 1
ATOM 826 C CA . LEU A 1 107 ? 5.860 6.988 -2.751 1.00 94.50 107 LEU A CA 1
ATOM 827 C C . LEU A 1 107 ? 5.456 7.694 -1.444 1.00 94.50 107 LEU A C 1
ATOM 829 O O . LEU A 1 107 ? 4.355 7.461 -0.953 1.00 94.50 107 LEU A O 1
ATOM 833 N N . GLY A 1 108 ? 6.272 8.621 -0.930 1.00 94.50 108 GLY A N 1
ATOM 834 C CA . GLY A 1 108 ? 5.879 9.523 0.154 1.00 94.50 108 GLY A CA 1
ATOM 835 C C . GLY A 1 108 ? 4.695 10.430 -0.202 1.00 94.50 108 GLY A C 1
ATOM 836 O O . GLY A 1 108 ? 3.943 10.812 0.686 1.00 94.50 108 GLY A O 1
ATOM 837 N N . PHE A 1 109 ? 4.441 10.705 -1.489 1.00 95.06 109 PHE A N 1
ATOM 838 C CA . PHE A 1 109 ? 3.237 11.434 -1.914 1.00 95.06 109 PHE A CA 1
ATOM 839 C C . PHE A 1 109 ? 1.934 10.666 -1.643 1.00 95.06 109 PHE A C 1
ATOM 841 O O . PHE A 1 109 ? 0.868 11.273 -1.606 1.00 95.06 109 PHE A O 1
ATOM 848 N N . ALA A 1 110 ? 2.009 9.347 -1.439 1.00 96.00 110 ALA A N 1
ATOM 849 C CA . ALA A 1 110 ? 0.868 8.530 -1.044 1.00 96.00 110 ALA A CA 1
ATOM 850 C C . ALA A 1 110 ? 0.706 8.411 0.481 1.00 96.00 110 ALA A C 1
ATOM 852 O O . ALA A 1 110 ? -0.272 7.808 0.905 1.00 96.00 110 ALA A O 1
ATOM 853 N N . ALA A 1 111 ? 1.605 8.983 1.299 1.00 96.62 111 ALA A N 1
ATOM 854 C CA . ALA A 1 111 ? 1.577 8.858 2.761 1.00 96.62 111 ALA A CA 1
ATOM 855 C C . ALA A 1 111 ? 0.258 9.360 3.373 1.00 96.62 111 ALA A C 1
ATOM 857 O O . ALA A 1 111 ? -0.413 8.610 4.075 1.00 96.62 111 ALA A O 1
ATOM 858 N N . ALA A 1 112 ? -0.153 10.586 3.039 1.00 96.81 112 ALA A N 1
ATOM 859 C CA . ALA A 1 112 ? -1.400 11.156 3.545 1.00 96.81 112 ALA A CA 1
ATOM 860 C C . ALA A 1 112 ? -2.648 10.392 3.048 1.00 96.81 112 ALA A C 1
ATOM 862 O O . ALA A 1 112 ? -3.499 10.072 3.873 1.00 96.81 112 ALA A O 1
ATOM 863 N N . PRO A 1 113 ? -2.766 10.014 1.756 1.00 97.12 113 PRO A N 1
ATOM 864 C CA . PRO A 1 113 ? -3.851 9.146 1.293 1.00 97.12 113 PRO A CA 1
ATOM 865 C C . PRO A 1 113 ? -3.938 7.788 2.002 1.00 97.12 113 PRO A C 1
ATOM 867 O O . PRO A 1 113 ? -5.038 7.364 2.347 1.00 97.12 113 PRO A O 1
ATOM 870 N N . VAL A 1 114 ? -2.812 7.097 2.237 1.00 97.12 114 VAL A N 1
ATOM 871 C CA . VAL A 1 114 ? -2.846 5.803 2.949 1.00 97.12 114 VAL A CA 1
ATOM 872 C C . VAL A 1 114 ? -3.124 5.971 4.441 1.00 97.12 114 VAL A C 1
ATOM 874 O O . VAL A 1 114 ? -3.784 5.118 5.021 1.00 97.12 114 VAL A O 1
ATOM 877 N N . ALA A 1 115 ? -2.670 7.068 5.052 1.00 97.06 115 ALA A N 1
ATOM 878 C CA . ALA A 1 115 ? -3.019 7.420 6.424 1.00 97.06 115 ALA A CA 1
ATOM 879 C C . ALA A 1 115 ? -4.518 7.717 6.558 1.00 97.06 115 ALA A C 1
ATOM 881 O O . ALA A 1 115 ? -5.164 7.195 7.457 1.00 97.06 115 ALA A O 1
ATOM 882 N N . ALA A 1 116 ? -5.091 8.474 5.618 1.00 97.12 116 ALA A N 1
ATOM 883 C CA . ALA A 1 116 ? -6.524 8.749 5.575 1.00 97.12 116 ALA A CA 1
ATOM 884 C C . ALA A 1 116 ? -7.351 7.468 5.381 1.00 97.12 116 ALA A C 1
ATOM 886 O O . ALA A 1 116 ? -8.380 7.303 6.026 1.00 97.12 116 ALA A O 1
ATOM 887 N N . ALA A 1 117 ? -6.880 6.536 4.548 1.00 96.31 117 ALA A N 1
ATOM 888 C CA . ALA A 1 117 ? -7.502 5.219 4.395 1.00 96.31 117 ALA A CA 1
ATOM 889 C C . ALA A 1 117 ? -7.423 4.360 5.674 1.00 96.31 117 ALA A C 1
ATOM 891 O O . ALA A 1 117 ? -8.235 3.464 5.859 1.00 96.31 117 ALA A O 1
ATOM 892 N N . ALA A 1 118 ? -6.454 4.624 6.551 1.00 96.25 118 ALA A N 1
ATOM 893 C CA . ALA A 1 118 ? -6.287 3.949 7.837 1.00 96.25 118 ALA A CA 1
ATOM 894 C C . ALA A 1 118 ? -6.870 4.744 9.022 1.00 96.25 118 ALA A C 1
ATOM 896 O O . ALA A 1 118 ? -6.688 4.341 10.173 1.00 96.25 118 ALA A O 1
ATOM 897 N N . TYR A 1 119 ? -7.543 5.870 8.768 1.00 95.31 119 TYR A N 1
ATOM 898 C CA . TYR A 1 119 ? -8.090 6.725 9.816 1.00 95.31 119 TYR A CA 1
ATOM 899 C C . TYR A 1 119 ? -9.132 5.964 10.646 1.00 95.31 119 TYR A C 1
ATOM 901 O O . TYR A 1 119 ? -9.990 5.274 10.094 1.00 95.31 119 TYR A O 1
ATOM 909 N N . GLU A 1 120 ? -9.022 6.061 11.976 1.00 93.38 120 GLU A N 1
ATOM 910 C CA . GLU A 1 120 ? -9.841 5.320 12.955 1.00 93.38 120 GLU A CA 1
ATOM 911 C C . GLU A 1 120 ? -9.859 3.788 12.779 1.00 93.38 120 GLU A C 1
ATOM 913 O O . GLU A 1 120 ? -10.737 3.106 13.315 1.00 93.38 120 GLU A O 1
ATOM 918 N N . CYS A 1 121 ? -8.911 3.228 12.027 1.00 95.25 121 CYS A N 1
ATOM 919 C CA . CYS A 1 121 ? -8.719 1.787 11.958 1.00 95.25 121 CYS A CA 1
ATOM 920 C C . CYS A 1 121 ? -7.827 1.324 13.111 1.00 95.25 121 CYS A C 1
ATOM 922 O O . CYS A 1 121 ? -6.849 1.980 13.461 1.00 95.25 121 CYS A O 1
ATOM 924 N N . ASP A 1 122 ? -8.114 0.144 13.648 1.00 95.38 122 ASP A N 1
ATOM 925 C CA . ASP A 1 122 ? -7.304 -0.505 14.679 1.00 95.38 122 ASP A CA 1
ATOM 926 C C . ASP A 1 122 ? -6.024 -1.126 14.096 1.00 95.38 122 ASP A C 1
ATOM 928 O O . ASP A 1 122 ? -5.058 -1.371 14.816 1.00 95.38 122 ASP A O 1
ATOM 932 N N . LEU A 1 123 ? -6.009 -1.398 12.787 1.00 95.56 123 LEU A N 1
ATOM 933 C CA . LEU A 1 123 ? -4.883 -1.987 12.064 1.00 95.56 123 LEU A CA 1
ATOM 934 C C . LEU A 1 123 ? -4.940 -1.620 10.579 1.00 95.56 123 LEU A C 1
ATOM 936 O O . LEU A 1 123 ? -6.005 -1.662 9.961 1.00 95.56 123 LEU A O 1
ATOM 940 N N . VAL A 1 124 ? -3.775 -1.366 9.978 1.00 97.50 124 VAL A N 1
ATOM 941 C CA . VAL A 1 124 ? -3.622 -1.340 8.519 1.00 97.50 124 VAL A CA 1
ATOM 942 C C . VAL A 1 124 ? -2.717 -2.471 8.037 1.00 97.50 124 VAL A C 1
ATOM 944 O O . VAL A 1 124 ? -1.611 -2.675 8.538 1.00 97.50 124 VAL A O 1
ATOM 947 N N . ILE A 1 125 ? -3.180 -3.216 7.037 1.00 97.12 125 ILE A N 1
ATOM 948 C CA . ILE A 1 125 ? -2.441 -4.307 6.399 1.00 97.12 125 ILE A CA 1
ATOM 949 C C . ILE A 1 125 ? -2.200 -3.933 4.942 1.00 97.12 125 ILE A C 1
ATOM 951 O O . ILE A 1 125 ? -3.123 -3.537 4.246 1.00 97.12 125 ILE A O 1
ATOM 955 N N . THR A 1 126 ? -0.985 -4.094 4.431 1.00 96.19 126 THR A N 1
ATOM 956 C CA . THR A 1 126 ? -0.709 -3.956 2.996 1.00 96.19 126 THR A CA 1
ATOM 957 C C . THR A 1 126 ? -0.240 -5.269 2.398 1.00 96.19 126 THR A C 1
ATOM 959 O O . THR A 1 126 ? 0.581 -5.968 2.983 1.00 96.19 126 THR A O 1
ATOM 962 N N . THR A 1 127 ? -0.734 -5.587 1.205 1.00 94.75 127 THR A N 1
ATOM 963 C CA . THR A 1 127 ? -0.306 -6.756 0.414 1.00 94.75 127 THR A CA 1
ATOM 964 C C . THR A 1 127 ? 0.648 -6.383 -0.717 1.00 94.75 127 THR A C 1
ATOM 966 O O . THR A 1 127 ? 1.083 -7.254 -1.466 1.00 94.75 127 THR A O 1
ATOM 969 N N . HIS A 1 128 ? 0.968 -5.091 -0.866 1.00 92.81 128 HIS A N 1
ATOM 970 C CA . HIS A 1 128 ? 1.714 -4.555 -2.002 1.00 92.81 128 HIS A CA 1
ATOM 971 C C . HIS A 1 128 ? 2.926 -3.716 -1.548 1.00 92.81 128 HIS A C 1
ATOM 973 O O . HIS A 1 128 ? 2.795 -2.898 -0.628 1.00 92.81 128 HIS A O 1
ATOM 979 N N . PRO A 1 129 ? 4.095 -3.824 -2.215 1.00 91.44 129 PRO A N 1
ATOM 980 C CA . PRO A 1 129 ? 5.309 -3.096 -1.829 1.00 91.44 129 PRO A CA 1
ATOM 981 C C . PRO A 1 129 ? 5.150 -1.570 -1.875 1.00 91.44 129 PRO A C 1
ATOM 983 O O . PRO A 1 129 ? 5.697 -0.869 -1.027 1.00 91.44 129 PRO A O 1
ATOM 986 N N . PHE A 1 130 ? 4.367 -1.029 -2.816 1.00 93.69 130 PHE A N 1
ATOM 987 C CA . PHE A 1 130 ? 4.096 0.419 -2.843 1.00 93.69 130 PHE A CA 1
ATOM 988 C C . PHE A 1 130 ? 3.291 0.885 -1.627 1.00 93.69 130 PHE A C 1
ATOM 990 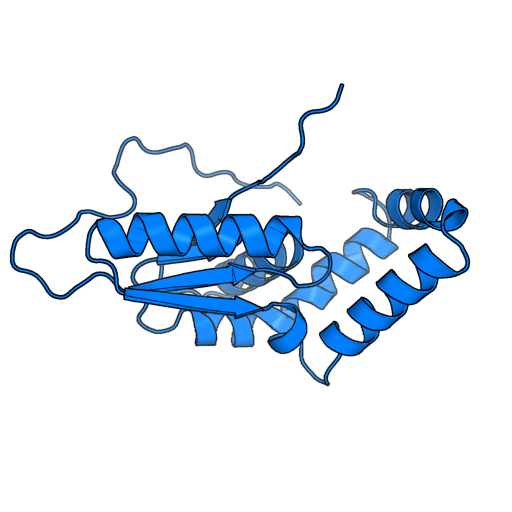O O . PHE A 1 130 ? 3.603 1.935 -1.072 1.00 93.69 130 PHE A O 1
ATOM 997 N N . GLY A 1 131 ? 2.316 0.086 -1.177 1.00 94.69 131 GLY A N 1
ATOM 998 C CA . GLY A 1 131 ? 1.585 0.360 0.059 1.00 94.69 131 GLY A CA 1
ATOM 999 C C . GLY A 1 131 ? 2.508 0.293 1.276 1.00 94.69 131 GLY A C 1
ATOM 1000 O O . GLY A 1 131 ? 2.449 1.168 2.130 1.00 94.69 131 GLY A O 1
ATOM 1001 N N . ALA A 1 132 ? 3.445 -0.663 1.309 1.00 94.81 132 ALA A N 1
ATOM 1002 C CA . ALA A 1 132 ? 4.429 -0.774 2.390 1.00 94.81 132 ALA A CA 1
ATOM 1003 C C . ALA A 1 132 ? 5.347 0.453 2.479 1.00 94.81 132 ALA A C 1
ATOM 1005 O O . ALA A 1 132 ? 5.580 0.972 3.569 1.00 94.81 132 ALA A O 1
ATOM 1006 N N . GLN A 1 133 ? 5.831 0.961 1.341 1.00 95.56 133 GLN A N 1
ATOM 1007 C CA . GLN A 1 133 ? 6.626 2.192 1.315 1.00 95.56 133 GLN A CA 1
ATOM 1008 C C . GLN A 1 133 ? 5.799 3.415 1.731 1.00 95.56 133 GLN A C 1
ATOM 1010 O O . GLN A 1 133 ? 6.270 4.209 2.540 1.00 95.56 133 GLN A O 1
ATOM 1015 N N . ALA A 1 134 ? 4.569 3.556 1.228 1.00 96.75 134 ALA A N 1
ATOM 1016 C CA . ALA A 1 134 ? 3.684 4.667 1.583 1.00 96.75 134 ALA A CA 1
ATOM 1017 C C . ALA A 1 134 ? 3.346 4.680 3.086 1.00 96.75 134 ALA A C 1
ATOM 1019 O O . ALA A 1 134 ? 3.464 5.721 3.728 1.00 96.75 134 ALA A O 1
ATOM 1020 N N . LEU A 1 135 ? 3.015 3.520 3.664 1.00 97.00 135 LEU A N 1
ATOM 1021 C CA . LEU A 1 135 ? 2.783 3.362 5.104 1.00 97.00 135 LEU A CA 1
ATOM 1022 C C . LEU A 1 135 ? 4.052 3.625 5.922 1.00 97.00 135 LEU A C 1
ATOM 1024 O O . LEU A 1 135 ? 3.985 4.238 6.985 1.00 97.00 135 LEU A O 1
ATOM 1028 N N . GLY A 1 136 ? 5.217 3.210 5.415 1.00 96.25 136 GLY A N 1
ATOM 1029 C CA . GLY A 1 136 ? 6.510 3.525 6.019 1.00 96.25 136 GLY A CA 1
ATOM 1030 C C . GLY A 1 136 ? 6.763 5.032 6.102 1.00 96.25 136 GLY A C 1
ATOM 1031 O O . GLY A 1 136 ? 7.185 5.518 7.150 1.00 96.25 136 GLY A O 1
ATOM 1032 N N . HIS A 1 137 ? 6.451 5.778 5.035 1.00 96.81 137 HIS A N 1
ATOM 1033 C CA . HIS A 1 137 ? 6.509 7.244 5.044 1.00 96.81 137 HIS A CA 1
ATOM 1034 C C . HIS A 1 137 ? 5.495 7.846 6.011 1.00 96.81 137 HIS A C 1
ATOM 1036 O O . HIS A 1 137 ? 5.896 8.644 6.849 1.00 96.81 137 HIS A O 1
ATOM 1042 N N . ALA A 1 138 ? 4.228 7.419 5.959 1.00 96.88 138 ALA A N 1
ATOM 1043 C CA . ALA A 1 138 ? 3.181 7.905 6.858 1.00 96.88 138 ALA A CA 1
ATOM 1044 C C . ALA A 1 138 ? 3.581 7.744 8.333 1.00 96.88 138 ALA A C 1
ATOM 1046 O O . ALA A 1 138 ? 3.523 8.708 9.097 1.00 96.88 138 ALA A O 1
ATOM 1047 N N . ARG A 1 139 ? 4.099 6.566 8.710 1.00 96.38 139 ARG A N 1
ATOM 1048 C CA . ARG A 1 139 ? 4.647 6.306 10.048 1.00 96.38 139 ARG A CA 1
ATOM 1049 C C . ARG A 1 139 ? 5.844 7.204 10.368 1.00 96.38 139 ARG A C 1
ATOM 1051 O O . ARG A 1 139 ? 5.886 7.785 11.445 1.00 96.38 139 ARG A O 1
ATOM 1058 N N . ALA A 1 140 ? 6.811 7.330 9.458 1.00 95.81 140 ALA A N 1
ATOM 1059 C CA . ALA A 1 140 ? 8.001 8.157 9.678 1.00 95.81 140 ALA A CA 1
ATOM 1060 C C . ALA A 1 140 ? 7.669 9.651 9.850 1.00 95.81 140 ALA A C 1
ATOM 1062 O O . ALA A 1 140 ? 8.410 10.366 10.519 1.00 95.81 140 ALA A O 1
ATOM 1063 N N . THR A 1 141 ? 6.558 10.110 9.269 1.00 95.19 141 THR A N 1
ATOM 1064 C CA . THR A 1 141 ? 6.059 11.486 9.391 1.00 95.19 141 THR A CA 1
ATOM 1065 C C . THR A 1 141 ? 5.005 11.679 10.486 1.00 95.19 141 THR A C 1
ATOM 1067 O O . THR A 1 141 ? 4.451 12.769 10.581 1.00 95.19 141 THR A O 1
ATOM 1070 N N . GLY A 1 142 ? 4.701 10.652 11.289 1.00 95.19 142 GLY A N 1
ATOM 1071 C CA . GLY A 1 142 ? 3.718 10.741 12.377 1.00 95.19 142 GLY A CA 1
ATOM 1072 C C . GLY A 1 142 ? 2.261 10.882 11.921 1.00 95.19 142 GLY A C 1
ATOM 1073 O O . GLY A 1 142 ? 1.455 11.427 12.657 1.00 95.19 142 GLY A O 1
ATOM 1074 N N . GLN A 1 143 ? 1.930 10.433 10.706 1.00 95.56 143 GLN A N 1
ATOM 1075 C CA . GLN A 1 143 ? 0.569 10.478 10.148 1.00 95.56 143 GLN A CA 1
ATOM 1076 C C . GLN A 1 143 ? -0.219 9.183 10.385 1.00 95.56 143 GLN A C 1
ATOM 1078 O O . GLN A 1 143 ? -1.383 9.107 10.012 1.00 95.56 143 GLN A O 1
ATOM 1083 N N . LEU A 1 144 ? 0.424 8.136 10.912 1.00 95.19 144 LEU A N 1
ATOM 1084 C CA . LEU A 1 144 ? -0.197 6.829 11.099 1.00 95.19 144 LEU A CA 1
ATOM 1085 C C . LEU A 1 144 ? -0.360 6.521 12.587 1.00 95.19 144 LEU A C 1
ATOM 1087 O O . LEU A 1 144 ? 0.630 6.259 13.271 1.00 95.19 144 LEU A O 1
ATOM 1091 N N . ASP A 1 145 ? -1.613 6.491 13.033 1.00 91.94 145 ASP A N 1
ATOM 1092 C CA . ASP A 1 145 ? -1.979 6.329 14.445 1.00 91.94 145 ASP A CA 1
ATOM 1093 C C . ASP A 1 145 ? -2.215 4.867 14.855 1.00 91.94 145 ASP A C 1
ATOM 1095 O O . ASP A 1 145 ? -2.381 4.568 16.036 1.00 91.94 145 ASP A O 1
ATOM 1099 N N . CYS A 1 146 ? -2.200 3.936 13.896 1.00 93.12 146 CYS A N 1
ATOM 1100 C CA . CYS A 1 146 ? -2.414 2.512 14.135 1.00 93.12 146 CYS A CA 1
ATOM 1101 C C . CYS A 1 146 ? -1.205 1.648 13.716 1.00 93.12 146 CYS A C 1
ATOM 1103 O O . CYS A 1 146 ? -0.317 2.081 12.965 1.00 93.12 146 CYS A O 1
ATOM 1105 N N . PRO A 1 147 ? -1.116 0.399 14.207 1.00 94.12 147 PRO A N 1
ATOM 1106 C CA . PRO A 1 147 ? -0.131 -0.562 13.732 1.00 94.12 147 PRO A CA 1
ATOM 1107 C C . PRO A 1 147 ? -0.238 -0.799 12.217 1.00 94.12 147 PRO A C 1
ATOM 1109 O O . PRO A 1 147 ? -1.328 -0.844 11.653 1.00 94.12 147 PRO A O 1
ATOM 1112 N N . ALA A 1 148 ? 0.912 -1.002 11.566 1.00 94.44 148 ALA A N 1
ATOM 1113 C CA . ALA A 1 148 ? 1.000 -1.364 10.153 1.00 94.44 148 ALA A CA 1
ATOM 1114 C C . ALA A 1 148 ? 1.634 -2.744 9.986 1.00 94.44 148 ALA A C 1
ATOM 1116 O O . ALA A 1 148 ? 2.713 -2.998 10.527 1.00 94.44 148 ALA A O 1
ATOM 1117 N N . VAL A 1 149 ? 1.008 -3.597 9.179 1.00 94.38 149 VAL A N 1
ATOM 1118 C CA . VAL A 1 149 ? 1.507 -4.925 8.805 1.00 94.38 149 VAL A CA 1
ATOM 1119 C C . VAL A 1 149 ? 1.696 -4.985 7.296 1.00 94.38 149 VAL A C 1
ATOM 1121 O O . VAL A 1 149 ? 0.847 -4.542 6.531 1.00 94.38 149 VAL A O 1
ATOM 1124 N N . THR A 1 150 ? 2.812 -5.554 6.843 1.00 92.88 150 THR A N 1
ATOM 1125 C CA . THR A 1 150 ? 3.008 -5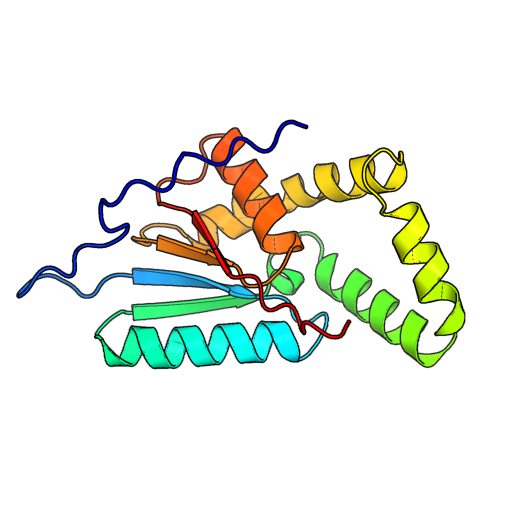.891 5.427 1.00 92.88 150 THR A CA 1
ATOM 1126 C C . THR A 1 150 ? 2.928 -7.400 5.266 1.00 92.88 150 THR A C 1
ATOM 1128 O O . THR A 1 150 ? 3.760 -8.125 5.804 1.00 92.88 150 THR A O 1
ATOM 1131 N N . TYR A 1 151 ? 1.926 -7.862 4.527 1.00 89.62 151 TYR A N 1
ATOM 1132 C CA . TYR A 1 151 ? 1.732 -9.260 4.183 1.00 89.62 151 TYR A CA 1
ATOM 1133 C C . TYR A 1 151 ? 2.354 -9.537 2.813 1.00 89.62 151 TYR A C 1
ATOM 1135 O O . TYR A 1 151 ? 1.824 -9.132 1.775 1.00 89.62 151 TYR A O 1
ATOM 1143 N N . PHE A 1 152 ? 3.510 -10.198 2.809 1.00 81.31 152 PHE A N 1
ATOM 1144 C CA . PHE A 1 152 ? 4.197 -10.581 1.581 1.00 81.31 152 PHE A CA 1
ATOM 1145 C C . PHE A 1 152 ? 3.622 -11.889 1.042 1.00 81.31 152 PHE A C 1
ATOM 1147 O O . PHE A 1 152 ? 3.737 -12.937 1.670 1.00 81.31 152 PHE A O 1
ATOM 1154 N N . THR A 1 153 ? 3.029 -11.813 -0.146 1.00 69.38 153 THR A N 1
ATOM 1155 C CA . THR A 1 153 ? 2.676 -12.988 -0.945 1.00 69.38 153 THR A CA 1
ATOM 1156 C C . THR A 1 153 ? 3.744 -13.174 -2.002 1.00 69.38 153 THR A C 1
ATOM 1158 O O . THR A 1 153 ? 3.608 -12.699 -3.126 1.00 69.38 153 THR A O 1
ATOM 1161 N N . ASP A 1 154 ? 4.856 -13.791 -1.612 1.00 65.62 154 ASP A N 1
ATOM 1162 C CA . ASP A 1 154 ? 5.835 -14.224 -2.599 1.00 65.62 154 ASP A CA 1
ATOM 1163 C C . ASP A 1 154 ? 5.449 -15.613 -3.109 1.00 65.62 154 ASP A C 1
ATOM 1165 O O . ASP A 1 154 ? 5.137 -16.514 -2.324 1.00 65.62 154 ASP A O 1
ATOM 1169 N N . ALA A 1 155 ? 5.469 -15.787 -4.426 1.00 47.16 155 ALA A N 1
ATOM 1170 C CA . ALA A 1 155 ? 5.516 -17.120 -4.988 1.00 47.16 155 ALA A CA 1
ATOM 1171 C C . ALA A 1 155 ? 6.966 -17.578 -4.825 1.00 47.16 155 ALA A C 1
ATOM 1173 O O . ALA A 1 155 ? 7.819 -17.229 -5.635 1.00 47.16 155 ALA A O 1
ATOM 1174 N N . SER A 1 156 ? 7.248 -18.337 -3.763 1.00 35.22 156 SER A N 1
ATOM 1175 C CA . SER A 1 156 ? 8.503 -19.079 -3.661 1.00 35.22 156 SER A CA 1
ATOM 1176 C C . SER A 1 156 ? 8.566 -20.070 -4.823 1.00 35.22 156 SER A C 1
ATOM 1178 O O . SER A 1 156 ? 8.009 -21.164 -4.766 1.00 35.22 156 SER A O 1
ATOM 1180 N N . VAL A 1 157 ? 9.192 -19.648 -5.915 1.00 32.06 157 VAL A N 1
ATOM 1181 C CA . VAL A 1 157 ? 9.721 -20.525 -6.950 1.00 32.06 157 VAL A CA 1
ATOM 1182 C C . VAL A 1 157 ? 11.222 -20.280 -6.982 1.00 32.06 157 VAL A C 1
ATOM 1184 O O . VAL A 1 157 ? 11.700 -19.257 -7.473 1.00 32.06 157 VAL A O 1
ATOM 1187 N N . HIS A 1 158 ? 11.937 -21.193 -6.328 1.00 35.47 158 HIS A N 1
ATOM 1188 C CA . HIS A 1 158 ? 13.356 -21.440 -6.562 1.00 35.47 158 HIS A CA 1
ATOM 1189 C C . HIS A 1 158 ? 13.532 -22.117 -7.922 1.00 35.47 158 HIS A C 1
ATOM 1191 O O . HIS A 1 158 ? 12.660 -22.947 -8.273 1.00 35.47 158 HIS A O 1
#